Protein AF-A0AAX2DTU5-F1 (afdb_monomer)

InterPro domains:
  IPR009057 Homedomain-like superfamily [SSF46689] (49-139)

Organism: Listeria ivanovii (NCBI:txid1638)

pLDDT: mean 84.75, std 12.34, range [33.44, 95.75]

Sequence (150 aa):
MQKQNVYKDDVYYKLLNKVRNHDDVTTNDLSTALWLYEKTNKELKKAKNKRRAWTDEEDEYLIYFVYSSDAELQDAADHLNRTLGSVASRLFQLRKHNKAFYIVRPWSEKEDEFIKKYYNSLTSKVITERLNRSYNAIKSRAWSLGVSKK

Solvent-accessible surface area (backbone atoms only — not comparable to full-atom values): 9003 Å² total; per-residue (Å²): 132,83,77,78,73,90,74,80,45,74,69,52,52,54,54,50,49,34,64,73,70,68,49,89,83,47,71,66,54,51,54,50,52,52,50,51,51,55,51,52,53,52,52,50,54,52,56,57,57,76,70,59,75,87,50,70,68,59,48,52,49,52,40,55,50,26,65,44,57,86,65,54,70,57,57,58,12,62,74,69,72,48,51,51,69,57,49,55,55,48,51,51,53,34,36,76,68,73,66,28,73,72,68,52,63,71,85,48,71,69,56,53,53,47,43,72,73,36,56,71,78,49,57,68,66,60,52,25,66,76,66,72,44,56,62,67,62,52,53,54,48,30,54,77,71,74,48,72,71,128

Radius of gyration: 25.57 Å; Cα contacts (8 Å, |Δi|>4): 94; chains: 1; bounding box: 57×31×74 Å

Secondary structure (DSSP, 8-state):
----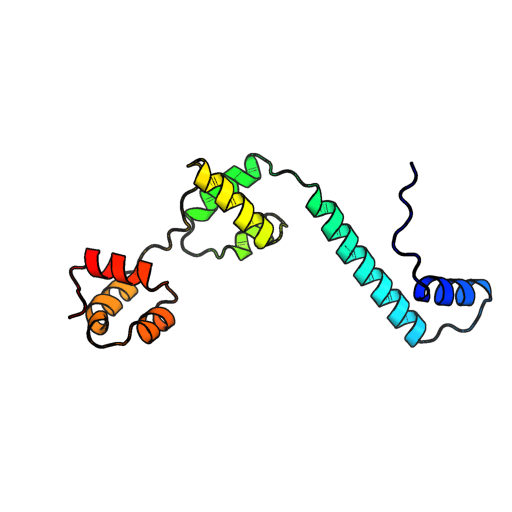-TT--HHHHHHHHHHHHTPPPPHHHHHHHHHHHHHHHHHHHHHHHHT-PPPHHHHHHHHHHTT-SS--HHHHHHHHT--HHHHHHHHHHHHHTTSS-----PPPHHHHHHHHHHTTTS-HHHHHHHHT--HHHHHHHHHHTT----

Mean predicted aligned error: 12.72 Å

Nearest PDB structures (foldseek):
  2efo-assembly1_A  TM=6.732E-01  e=1.311E+00  Sulfurisphaera tokodaii str. 7
  4y13-assembly1_A  TM=4.045E-01  e=2.726E-01  Escherichia coli O157:H7
  7r3e-assembly1_B  TM=3.914E-01  e=9.901E-01  Pseudomonas aeruginosa PAO1
  3nrv-assembly2_B  TM=3.433E-01  e=9.901E-01  Acinetobacter baylyi ADP1
  3nrv-assembly1_A  TM=3.724E-01  e=1.386E+00  Acinetobacter baylyi ADP1

Foldseek 3Di:
DDPPPPLPDPLVVVLVVCVVVVHDQDPVNVVSVVVSVVVVVVVVLVVVQVPDDDDPVLLVCLQVVLQDQPDDLVNSCVVVVHDSVVSVVVQVVCVVVVNHDHSDNDDDPVLLVCCVVPVQPDDLVVNCVVVVHDSVVSQVSCVVSVHDHD

Structure (mmCIF, N/CA/C/O backbone):
data_AF-A0AAX2DTU5-F1
#
_entry.id   AF-A0AAX2DTU5-F1
#
loop_
_atom_site.group_PDB
_atom_site.id
_atom_site.type_symbol
_atom_site.label_atom_id
_atom_site.label_alt_id
_atom_site.label_comp_id
_atom_site.label_asym_id
_atom_site.label_entity_id
_atom_site.label_seq_id
_atom_site.pdbx_PDB_ins_code
_atom_site.Cartn_x
_atom_site.Cartn_y
_atom_site.Cartn_z
_atom_site.occupancy
_atom_site.B_iso_or_equiv
_atom_site.auth_seq_id
_atom_site.auth_comp_id
_atom_site.auth_asym_id
_atom_site.auth_atom_id
_atom_site.pdbx_PDB_model_num
ATOM 1 N N . MET A 1 1 ? 31.753 -5.352 -20.471 1.00 34.59 1 MET A N 1
ATOM 2 C CA . MET A 1 1 ? 31.031 -6.631 -20.657 1.00 34.59 1 MET A CA 1
ATOM 3 C C . MET A 1 1 ? 29.686 -6.345 -21.312 1.00 34.59 1 MET A C 1
ATOM 5 O O . MET A 1 1 ? 28.845 -5.698 -20.696 1.00 34.59 1 MET A O 1
ATOM 9 N N . GLN A 1 2 ? 29.515 -6.721 -22.583 1.00 33.44 2 GLN A N 1
ATOM 10 C CA . GLN A 1 2 ? 28.248 -6.556 -23.303 1.00 33.44 2 GLN A CA 1
ATOM 11 C C . GLN A 1 2 ? 27.183 -7.425 -22.625 1.00 33.44 2 GLN A C 1
ATOM 13 O O . GLN A 1 2 ? 27.378 -8.627 -22.464 1.00 33.44 2 GLN A O 1
ATOM 18 N N . LYS A 1 3 ? 26.075 -6.820 -22.184 1.00 39.50 3 LYS A N 1
ATOM 19 C CA . LYS A 1 3 ? 24.925 -7.569 -21.666 1.00 39.50 3 LYS A CA 1
ATOM 20 C C . LYS A 1 3 ? 24.423 -8.468 -22.796 1.00 39.50 3 LYS A C 1
ATOM 22 O O . LYS A 1 3 ? 23.897 -7.952 -23.780 1.00 39.50 3 LYS A O 1
ATOM 27 N N . GLN A 1 4 ? 24.606 -9.784 -22.675 1.00 38.06 4 GLN A N 1
ATOM 28 C CA . GLN A 1 4 ? 23.962 -10.748 -23.564 1.00 38.06 4 GLN A CA 1
ATOM 29 C C . GLN A 1 4 ? 22.463 -10.442 -23.575 1.00 38.06 4 GLN A C 1
ATOM 31 O O . GLN A 1 4 ? 21.810 -10.409 -22.532 1.00 38.06 4 GLN A O 1
ATOM 36 N N . ASN A 1 5 ? 21.949 -10.107 -24.755 1.00 47.22 5 ASN A N 1
ATOM 37 C CA . ASN A 1 5 ? 20.563 -9.722 -24.941 1.00 47.22 5 ASN A CA 1
ATOM 38 C C . ASN A 1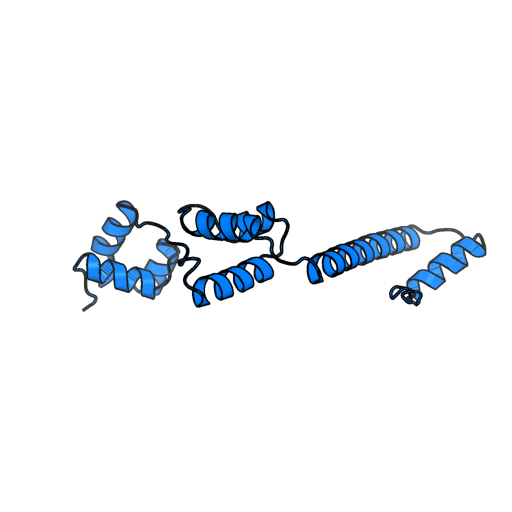 5 ? 19.693 -10.972 -24.735 1.00 47.22 5 ASN A C 1
ATOM 40 O O . ASN A 1 5 ? 19.700 -11.873 -25.569 1.00 47.22 5 ASN A O 1
ATOM 44 N N . VAL A 1 6 ? 18.998 -11.030 -23.596 1.00 53.31 6 VAL A N 1
ATOM 45 C CA . VAL A 1 6 ? 18.259 -12.200 -23.074 1.00 53.31 6 VAL A CA 1
ATOM 46 C C . VAL A 1 6 ? 17.073 -12.619 -23.969 1.00 53.31 6 VAL A C 1
ATOM 48 O O . VAL A 1 6 ? 16.452 -13.645 -23.732 1.00 53.31 6 VAL A O 1
ATOM 51 N N . TYR A 1 7 ? 16.768 -11.873 -25.035 1.00 53.94 7 TYR A N 1
ATOM 52 C CA . TYR A 1 7 ? 15.524 -12.006 -25.810 1.00 53.94 7 TYR A CA 1
ATOM 53 C C . TYR A 1 7 ? 15.693 -12.593 -27.214 1.00 53.94 7 TYR A C 1
ATOM 55 O O . TYR A 1 7 ? 14.860 -12.385 -28.093 1.00 53.94 7 TYR A O 1
ATOM 63 N N . LYS A 1 8 ? 16.772 -13.338 -27.432 1.00 61.16 8 LYS A N 1
ATOM 64 C CA . LYS A 1 8 ? 17.031 -14.076 -28.671 1.00 61.16 8 LYS A CA 1
ATOM 65 C C . LYS A 1 8 ? 16.347 -15.450 -28.628 1.00 61.16 8 LYS A C 1
ATOM 67 O O . LYS A 1 8 ? 17.022 -16.472 -28.587 1.00 61.16 8 LYS A O 1
ATOM 72 N N . ASP A 1 9 ? 15.017 -15.443 -28.571 1.00 73.88 9 ASP A N 1
ATOM 73 C CA . ASP A 1 9 ? 14.181 -16.651 -28.609 1.00 73.88 9 ASP A CA 1
ATOM 74 C C . ASP A 1 9 ? 14.006 -17.148 -30.060 1.00 73.88 9 ASP A C 1
ATOM 76 O O . ASP A 1 9 ? 14.167 -16.372 -31.008 1.00 73.88 9 ASP A O 1
ATOM 80 N N . ASP A 1 10 ? 13.660 -18.420 -30.251 1.00 81.88 10 ASP A N 1
ATOM 81 C CA . ASP A 1 10 ? 13.464 -19.056 -31.570 1.00 81.88 10 ASP A CA 1
ATOM 82 C C . ASP A 1 10 ? 12.473 -18.260 -32.446 1.00 81.88 10 ASP A C 1
ATOM 84 O O . ASP A 1 10 ? 12.680 -18.035 -33.639 1.00 81.88 10 ASP A O 1
ATOM 88 N N . VAL A 1 11 ? 11.445 -17.701 -31.806 1.00 83.50 11 VAL A N 1
ATOM 89 C CA . VAL A 1 11 ? 10.424 -16.846 -32.423 1.00 83.50 11 VAL A CA 1
ATOM 90 C C . VAL A 1 11 ? 11.010 -15.568 -33.044 1.00 83.50 11 VAL A C 1
ATOM 92 O O . VAL A 1 11 ? 10.628 -15.187 -34.151 1.00 83.50 11 VAL A O 1
ATOM 95 N N . TYR A 1 12 ? 11.964 -14.915 -32.371 1.00 86.25 12 TYR A N 1
ATOM 96 C CA . TYR A 1 12 ? 12.620 -13.708 -32.888 1.00 86.25 12 TYR A CA 1
ATOM 97 C C . TYR A 1 12 ? 13.439 -14.021 -34.142 1.00 86.25 12 TYR A C 1
ATOM 99 O O . TYR A 1 12 ? 13.383 -13.278 -35.121 1.00 86.25 12 TYR A O 1
ATOM 107 N N . TYR A 1 13 ? 14.178 -15.132 -34.134 1.00 88.06 13 TYR A N 1
ATOM 108 C CA . TYR A 1 13 ? 14.999 -15.518 -35.279 1.00 88.06 13 TYR A CA 1
ATOM 109 C C . TYR A 1 13 ? 14.169 -15.976 -36.473 1.00 88.06 13 TYR A C 1
ATOM 111 O O . TYR A 1 13 ? 14.537 -15.664 -37.603 1.00 88.06 13 TYR A O 1
ATOM 119 N N . LYS A 1 14 ? 13.027 -16.634 -36.245 1.00 89.31 14 LYS A N 1
ATOM 120 C CA . LYS A 1 14 ? 12.067 -16.967 -37.308 1.00 89.31 14 LYS A CA 1
ATOM 121 C C . LYS A 1 14 ? 11.564 -15.717 -38.030 1.00 89.31 14 LYS A C 1
ATOM 123 O O . LYS A 1 14 ? 11.622 -15.663 -39.256 1.00 89.31 14 LYS A O 1
ATOM 128 N N . LEU A 1 15 ? 11.157 -14.690 -37.282 1.00 90.69 15 LEU A N 1
ATOM 129 C CA . LEU A 1 15 ? 10.738 -13.406 -37.856 1.00 90.69 15 LEU A CA 1
ATOM 130 C C . LEU A 1 15 ? 11.897 -12.677 -38.547 1.00 90.69 15 LEU A C 1
ATOM 132 O O . LEU A 1 15 ? 11.739 -12.170 -39.654 1.00 90.69 15 LEU A O 1
ATOM 136 N N . LEU A 1 16 ? 13.079 -12.654 -37.926 1.00 90.06 16 LEU A N 1
ATOM 137 C CA . LEU A 1 16 ? 14.264 -12.006 -38.490 1.00 90.06 16 LEU A CA 1
ATOM 138 C C . LEU A 1 16 ? 14.703 -12.653 -39.810 1.00 90.06 16 LEU A C 1
ATOM 140 O O . LEU A 1 16 ? 15.093 -11.944 -40.733 1.00 90.06 16 LEU A O 1
ATOM 144 N N . ASN A 1 17 ? 14.650 -13.982 -39.899 1.00 92.69 17 ASN A N 1
ATOM 145 C CA . ASN A 1 17 ? 15.004 -14.709 -41.113 1.00 92.69 17 ASN A CA 1
ATOM 146 C C . ASN A 1 17 ? 14.002 -14.437 -42.236 1.00 92.69 17 ASN A C 1
ATOM 148 O O . ASN A 1 17 ? 14.447 -14.166 -43.344 1.00 92.69 17 ASN A O 1
ATOM 152 N N . LYS A 1 18 ? 12.694 -14.383 -41.945 1.00 92.88 18 LYS A N 1
ATOM 153 C CA . LYS A 1 18 ? 11.687 -13.956 -42.932 1.00 92.88 18 LYS A CA 1
ATOM 154 C C . LYS A 1 18 ? 11.986 -12.568 -43.495 1.00 92.88 18 LYS A C 1
ATOM 156 O O . LYS A 1 18 ? 12.030 -12.383 -44.704 1.00 92.88 18 LYS A O 1
ATOM 161 N N . VAL A 1 19 ? 12.280 -11.604 -42.618 1.00 91.38 19 VAL A N 1
ATOM 162 C CA . VAL A 1 19 ? 12.631 -10.234 -43.033 1.00 91.38 19 VAL A CA 1
ATOM 163 C C . VAL A 1 19 ? 13.903 -10.211 -43.889 1.00 91.38 19 VAL A C 1
ATOM 165 O O . VAL A 1 19 ?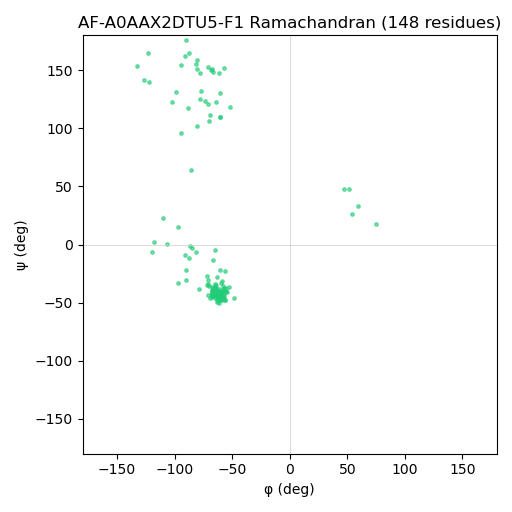 13.967 -9.471 -44.865 1.00 91.38 19 VAL A O 1
ATOM 168 N N . ARG A 1 20 ? 14.913 -11.020 -43.546 1.00 93.00 20 ARG A N 1
ATOM 169 C CA . ARG A 1 20 ? 16.182 -11.110 -44.295 1.00 93.00 20 ARG A CA 1
ATOM 170 C C . ARG A 1 20 ? 16.039 -11.778 -45.656 1.00 93.00 20 ARG A C 1
ATOM 172 O O . ARG A 1 20 ? 16.733 -11.386 -46.584 1.00 93.00 20 ARG A O 1
ATOM 179 N N . ASN A 1 21 ? 15.174 -12.778 -45.748 1.00 94.25 21 ASN A N 1
ATOM 180 C CA . ASN A 1 21 ? 14.918 -13.517 -46.978 1.00 94.25 21 ASN A CA 1
ATOM 181 C C . ASN A 1 21 ? 13.878 -12.825 -47.871 1.00 94.25 21 ASN A C 1
ATOM 183 O O . ASN A 1 21 ? 13.638 -13.297 -48.975 1.00 94.25 21 ASN A O 1
ATOM 187 N N . HIS A 1 22 ? 13.304 -11.702 -47.419 1.00 90.56 22 HIS A N 1
ATOM 188 C CA . HIS A 1 22 ? 12.200 -11.003 -48.080 1.00 90.56 22 HIS A CA 1
ATOM 189 C C . HIS A 1 22 ? 10.943 -11.870 -48.250 1.00 90.56 22 HIS A C 1
ATOM 191 O O . HIS A 1 22 ? 10.200 -11.709 -49.215 1.00 90.56 22 HIS A O 1
ATOM 197 N N . ASP A 1 23 ? 10.698 -12.770 -47.296 1.00 92.25 23 ASP A N 1
ATOM 198 C CA . ASP A 1 23 ? 9.484 -13.581 -47.259 1.00 92.25 23 ASP A CA 1
ATOM 199 C C . ASP A 1 23 ? 8.263 -12.717 -46.892 1.00 92.25 23 ASP A C 1
ATOM 201 O O . ASP A 1 23 ? 8.374 -11.736 -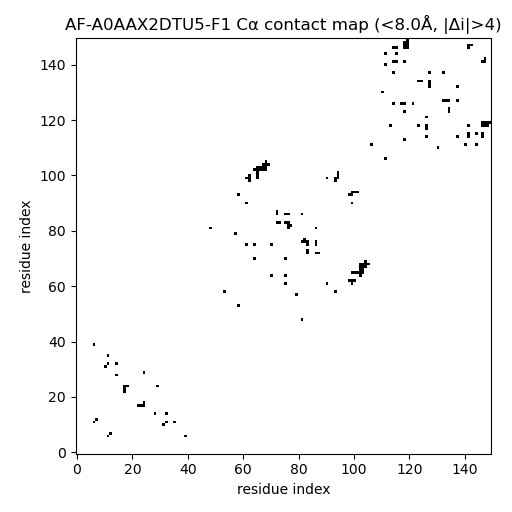46.146 1.00 92.25 23 ASP A O 1
ATOM 205 N N . ASP A 1 24 ? 7.078 -13.125 -47.351 1.00 91.94 24 ASP A N 1
ATOM 206 C CA . ASP A 1 24 ? 5.826 -12.436 -47.035 1.00 91.94 24 ASP A CA 1
ATOM 207 C C . ASP A 1 24 ? 5.542 -12.417 -45.523 1.00 91.94 24 ASP A C 1
ATOM 209 O O . ASP A 1 24 ? 5.559 -13.442 -44.826 1.00 91.94 24 ASP A O 1
ATOM 213 N N . VAL A 1 25 ? 5.232 -11.224 -45.009 1.00 90.12 25 VAL A N 1
ATOM 214 C CA . VAL A 1 25 ? 4.888 -11.004 -43.600 1.00 90.12 25 VAL A CA 1
ATOM 215 C C . VAL A 1 25 ? 3.389 -11.194 -43.406 1.00 90.12 25 VAL A C 1
ATOM 217 O O . VAL A 1 25 ? 2.570 -10.447 -43.939 1.00 90.12 25 VAL A O 1
ATOM 220 N N . THR A 1 26 ? 3.020 -12.180 -42.594 1.00 93.06 26 THR A N 1
ATOM 221 C CA . THR A 1 26 ? 1.618 -12.475 -42.280 1.00 93.06 26 THR A CA 1
ATOM 222 C C . THR A 1 26 ? 1.110 -11.650 -41.095 1.00 93.06 26 THR A C 1
ATOM 224 O O . THR A 1 26 ? 1.876 -11.119 -40.288 1.00 93.06 26 THR A O 1
ATOM 227 N N . THR A 1 27 ? -0.210 -11.599 -40.918 1.00 90.31 27 THR A N 1
ATOM 228 C CA . THR A 1 27 ? -0.839 -11.013 -39.722 1.00 90.31 27 THR A CA 1
ATOM 229 C C . THR A 1 27 ? -0.366 -11.686 -38.435 1.00 90.31 27 THR A C 1
ATOM 231 O O . THR A 1 27 ? -0.120 -11.005 -37.443 1.00 90.31 27 THR A O 1
ATOM 234 N N . ASN A 1 28 ? -0.151 -13.004 -38.462 1.00 87.69 28 ASN A N 1
ATOM 235 C CA . ASN A 1 28 ? 0.382 -13.749 -37.325 1.00 87.69 28 ASN A CA 1
ATOM 236 C C . ASN A 1 28 ? 1.823 -13.329 -36.982 1.00 87.69 28 ASN A C 1
ATOM 238 O O . ASN A 1 28 ? 2.170 -13.215 -35.804 1.00 87.69 28 ASN A O 1
ATOM 242 N N . ASP A 1 29 ? 2.652 -13.045 -37.991 1.00 89.50 29 ASP A N 1
ATOM 243 C CA . ASP A 1 29 ? 4.018 -12.548 -37.790 1.00 89.50 29 ASP A CA 1
ATOM 244 C C . ASP A 1 29 ? 4.008 -11.167 -37.110 1.00 89.50 29 ASP A C 1
ATOM 246 O O . ASP A 1 29 ? 4.759 -10.934 -36.158 1.00 89.50 29 ASP A O 1
ATOM 250 N N . LEU A 1 30 ? 3.099 -10.279 -37.530 1.00 88.56 30 LEU A N 1
ATOM 251 C CA . LEU A 1 30 ? 2.901 -8.958 -36.919 1.00 88.56 30 LEU A CA 1
ATOM 252 C C . LEU A 1 30 ? 2.388 -9.051 -35.476 1.00 88.56 30 LEU A C 1
ATOM 254 O O . LEU A 1 30 ? 2.934 -8.389 -34.592 1.00 88.56 30 LEU A O 1
ATOM 258 N N . SER A 1 31 ? 1.388 -9.898 -35.207 1.00 86.44 31 SER A N 1
ATOM 259 C CA . SER A 1 31 ? 0.899 -10.149 -33.843 1.00 86.44 31 SER A CA 1
ATOM 260 C C . SER A 1 31 ? 2.010 -10.682 -32.937 1.00 86.44 31 SER A C 1
ATOM 262 O O . SER A 1 31 ? 2.145 -10.255 -31.790 1.00 86.44 31 SER A O 1
ATOM 264 N N . THR A 1 32 ? 2.854 -11.566 -33.467 1.00 88.88 32 THR A N 1
ATOM 265 C CA . THR A 1 32 ? 3.999 -12.123 -32.741 1.00 88.88 32 THR A CA 1
ATOM 266 C C . THR A 1 32 ? 5.057 -11.056 -32.445 1.00 88.88 32 THR A C 1
ATOM 268 O O . THR A 1 32 ? 5.571 -10.988 -31.325 1.00 88.88 32 THR A O 1
ATOM 271 N N . ALA A 1 33 ? 5.362 -10.184 -33.410 1.00 89.94 33 ALA A N 1
ATOM 272 C CA . ALA A 1 33 ? 6.280 -9.064 -33.217 1.00 89.94 33 ALA A CA 1
ATOM 273 C C . ALA A 1 33 ? 5.766 -8.072 -32.158 1.00 89.94 33 ALA A C 1
ATOM 275 O O . ALA A 1 33 ? 6.531 -7.644 -31.289 1.00 89.94 33 ALA A O 1
ATOM 276 N N . LEU A 1 34 ? 4.466 -7.757 -32.185 1.00 90.25 34 LEU A N 1
ATOM 277 C CA . LEU A 1 34 ? 3.828 -6.878 -31.204 1.00 90.25 34 LEU A CA 1
ATOM 278 C C . LEU A 1 34 ? 3.889 -7.477 -29.791 1.00 90.25 34 LEU A C 1
ATOM 280 O O . LEU A 1 34 ? 4.302 -6.802 -28.849 1.00 90.25 34 LEU A O 1
ATOM 284 N N . TRP A 1 35 ? 3.587 -8.770 -29.650 1.00 89.75 35 TRP A N 1
ATOM 285 C CA . TRP A 1 35 ? 3.709 -9.479 -28.375 1.00 89.75 35 TRP A CA 1
ATOM 286 C C . TRP A 1 35 ? 5.148 -9.471 -27.829 1.00 89.75 35 TRP A C 1
ATOM 288 O O . TRP A 1 35 ? 5.364 -9.207 -26.641 1.00 89.75 35 TRP A O 1
ATOM 298 N N . LEU A 1 36 ? 6.156 -9.712 -28.681 1.00 87.56 36 LEU A N 1
ATOM 299 C CA . LEU A 1 36 ? 7.571 -9.630 -28.288 1.00 87.56 36 LEU A CA 1
ATOM 300 C C . LEU A 1 36 ? 7.936 -8.219 -27.793 1.00 87.56 36 LEU A C 1
ATOM 302 O O . LEU A 1 36 ? 8.636 -8.077 -26.783 1.00 87.56 36 LEU A O 1
ATOM 306 N N . TYR A 1 37 ? 7.439 -7.173 -28.455 1.00 87.38 37 TYR A N 1
ATOM 307 C CA . TYR A 1 37 ? 7.637 -5.781 -28.042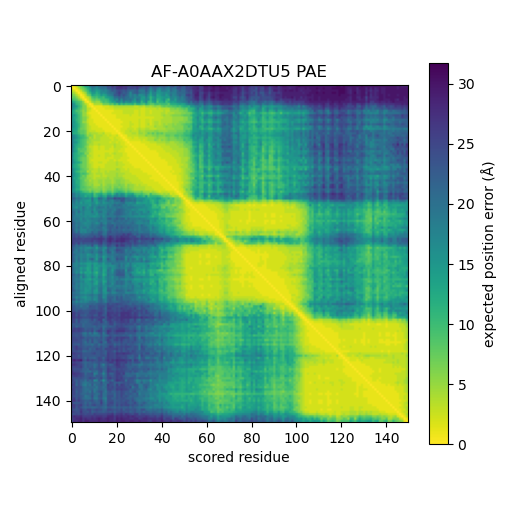 1.00 87.38 37 TYR A CA 1
ATOM 308 C C . TYR A 1 37 ? 7.012 -5.482 -26.669 1.00 87.38 37 TYR A C 1
ATOM 310 O O . TYR A 1 37 ? 7.676 -4.945 -25.778 1.00 87.38 37 TYR A O 1
ATOM 318 N N . GLU A 1 38 ? 5.762 -5.882 -26.444 1.00 86.88 38 GLU A N 1
ATOM 319 C CA . GLU A 1 38 ? 5.090 -5.691 -25.153 1.00 86.88 38 GLU A CA 1
ATOM 320 C C . GLU A 1 38 ? 5.813 -6.426 -24.017 1.00 86.88 38 GLU A C 1
ATOM 322 O O . GLU A 1 38 ? 6.070 -5.857 -22.946 1.00 86.88 38 GLU A O 1
ATOM 327 N N . LYS A 1 39 ? 6.205 -7.682 -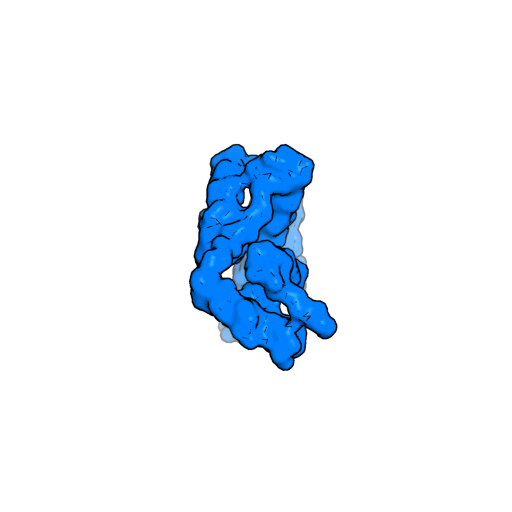24.265 1.00 84.94 39 LYS A N 1
ATOM 328 C CA . LYS A 1 39 ? 6.929 -8.522 -23.305 1.00 84.94 39 LYS A CA 1
ATOM 329 C C . LYS A 1 39 ? 8.282 -7.917 -22.929 1.00 84.94 39 LYS A C 1
ATOM 331 O O . LYS A 1 39 ? 8.597 -7.810 -21.742 1.00 84.94 39 LYS A O 1
ATOM 336 N N . THR A 1 40 ? 9.073 -7.493 -23.915 1.00 86.44 40 THR A N 1
ATOM 337 C CA . THR A 1 40 ? 10.395 -6.884 -23.676 1.00 86.44 40 THR A CA 1
ATOM 338 C C . THR A 1 40 ? 10.282 -5.577 -22.895 1.00 86.44 40 THR A C 1
ATOM 340 O O . THR A 1 40 ? 11.000 -5.391 -21.911 1.00 86.44 40 THR A O 1
ATOM 343 N N . ASN A 1 41 ? 9.328 -4.709 -23.238 1.00 83.38 41 ASN A N 1
ATOM 344 C CA . ASN A 1 41 ? 9.072 -3.472 -22.497 1.00 83.38 41 ASN A CA 1
ATOM 345 C C . ASN A 1 41 ? 8.664 -3.719 -21.043 1.00 83.38 41 ASN A C 1
ATOM 347 O O . ASN A 1 41 ? 9.125 -3.013 -20.139 1.00 83.38 41 ASN A O 1
ATOM 351 N N . LYS A 1 42 ? 7.826 -4.729 -20.792 1.00 80.88 42 LYS A N 1
ATOM 352 C CA . LYS A 1 42 ? 7.423 -5.118 -19.436 1.00 80.88 42 LYS A CA 1
ATOM 353 C C . LYS A 1 42 ? 8.625 -5.556 -18.595 1.00 80.88 42 LYS A C 1
ATOM 355 O O . LYS A 1 42 ? 8.778 -5.100 -17.459 1.00 80.88 42 LYS A O 1
ATOM 360 N N . GLU A 1 43 ? 9.512 -6.377 -19.150 1.00 79.50 43 GLU A N 1
ATOM 361 C CA . GLU A 1 43 ? 10.711 -6.829 -18.438 1.00 79.50 43 GLU A CA 1
ATOM 362 C C . GLU A 1 43 ? 11.763 -5.721 -18.271 1.00 79.50 43 GLU A C 1
ATOM 364 O O . GLU A 1 43 ? 12.396 -5.636 -17.217 1.00 79.50 43 GLU A O 1
ATOM 369 N N . LEU A 1 44 ? 11.913 -4.811 -19.240 1.00 80.31 44 LEU A N 1
ATOM 370 C CA . LEU A 1 44 ? 12.763 -3.622 -19.095 1.00 80.31 44 LEU A CA 1
ATOM 371 C C . LEU A 1 44 ? 12.266 -2.708 -17.968 1.00 80.31 44 LEU A C 1
ATOM 373 O O . LEU A 1 44 ? 13.066 -2.284 -17.128 1.00 80.31 44 LEU A O 1
ATOM 377 N N . LYS A 1 45 ? 10.950 -2.461 -17.890 1.00 75.94 45 LYS A N 1
ATOM 378 C CA . LYS A 1 45 ? 10.324 -1.733 -16.770 1.00 75.94 45 LYS A CA 1
ATOM 379 C C . LYS A 1 45 ? 10.613 -2.424 -15.434 1.00 75.94 45 LYS A C 1
ATOM 381 O O . LYS A 1 45 ? 11.052 -1.779 -14.482 1.00 75.94 45 LYS A O 1
ATOM 386 N N . LYS A 1 46 ? 10.456 -3.750 -15.372 1.00 71.75 46 LYS A N 1
ATOM 387 C CA . LYS A 1 46 ? 10.745 -4.556 -14.174 1.00 71.75 46 LYS A CA 1
ATOM 388 C C . LYS A 1 46 ? 12.220 -4.488 -13.760 1.00 71.75 46 LYS A C 1
ATOM 390 O O . LYS A 1 46 ? 12.520 -4.334 -12.576 1.00 71.75 46 LYS A O 1
ATOM 395 N N . ALA A 1 47 ? 13.145 -4.571 -14.715 1.00 71.88 47 ALA A N 1
ATOM 396 C CA . ALA A 1 47 ? 14.584 -4.498 -14.467 1.00 71.88 47 ALA A CA 1
ATOM 397 C C . ALA A 1 47 ? 15.028 -3.106 -13.994 1.00 71.88 47 ALA A C 1
ATOM 399 O O . ALA A 1 47 ? 15.848 -3.010 -13.077 1.00 71.88 47 ALA A O 1
ATOM 400 N N . LYS A 1 48 ? 14.458 -2.040 -14.573 1.00 70.94 48 LYS A N 1
ATOM 401 C CA . LYS A 1 48 ? 14.673 -0.654 -14.135 1.00 70.94 48 LYS A CA 1
ATOM 402 C C . LYS A 1 48 ? 14.218 -0.466 -12.684 1.00 70.94 48 LYS A C 1
ATOM 404 O O . LYS A 1 48 ? 14.972 0.068 -11.875 1.00 70.94 48 LYS A O 1
ATOM 409 N N . ASN A 1 49 ? 13.050 -1.001 -12.329 1.00 66.62 49 ASN A N 1
ATOM 410 C CA . ASN A 1 49 ? 12.506 -0.890 -10.975 1.00 66.62 49 ASN A CA 1
ATOM 411 C C . ASN A 1 49 ? 13.264 -1.732 -9.930 1.00 66.62 49 ASN A C 1
ATOM 413 O O . ASN A 1 49 ? 13.388 -1.290 -8.792 1.00 66.62 49 ASN A O 1
ATOM 417 N N . LYS A 1 50 ? 13.855 -2.886 -10.290 1.00 65.75 50 LYS A N 1
ATOM 418 C CA . LYS A 1 50 ? 14.667 -3.710 -9.359 1.00 65.75 50 LYS A CA 1
ATOM 419 C C . LYS A 1 50 ? 15.901 -2.998 -8.786 1.00 65.75 50 LYS A C 1
ATOM 421 O O . LYS A 1 50 ? 16.413 -3.436 -7.763 1.00 65.75 50 LYS A O 1
ATOM 426 N N . ARG A 1 51 ? 16.409 -1.954 -9.449 1.00 68.81 51 ARG A N 1
ATOM 427 C CA . ARG A 1 51 ? 17.616 -1.214 -9.031 1.00 68.81 51 ARG A CA 1
ATOM 428 C C . ARG A 1 51 ? 17.318 0.167 -8.444 1.0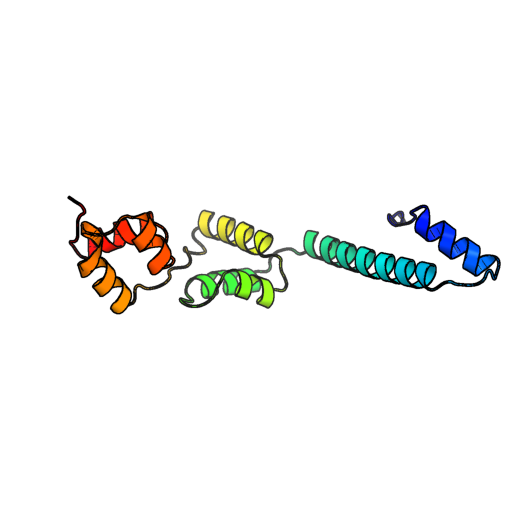0 68.81 51 ARG A C 1
ATOM 430 O O . ARG A 1 51 ? 18.254 0.884 -8.107 1.00 68.81 51 ARG A O 1
ATOM 437 N N . ARG A 1 52 ? 16.045 0.561 -8.347 1.00 81.19 52 ARG A N 1
ATOM 438 C CA . ARG A 1 52 ? 15.657 1.879 -7.837 1.00 81.19 52 ARG A CA 1
ATOM 439 C C . ARG A 1 52 ? 15.678 1.861 -6.307 1.00 81.19 52 ARG A C 1
ATOM 441 O O . ARG A 1 52 ? 14.755 1.339 -5.676 1.00 81.19 52 ARG A O 1
ATOM 448 N N . ALA A 1 53 ? 16.739 2.424 -5.731 1.00 86.56 53 ALA A N 1
ATOM 449 C CA . ALA A 1 53 ? 16.814 2.704 -4.299 1.00 86.56 53 ALA A CA 1
ATOM 450 C C . ALA A 1 53 ? 15.641 3.598 -3.866 1.00 86.56 53 ALA A C 1
ATOM 452 O O . ALA A 1 53 ? 15.083 4.320 -4.690 1.00 86.56 53 ALA A O 1
ATOM 453 N N . TRP A 1 54 ? 15.230 3.484 -2.606 1.00 91.25 54 TRP A N 1
ATOM 454 C CA . TRP A 1 54 ? 14.267 4.405 -2.005 1.00 91.25 54 TRP A CA 1
ATOM 455 C C . TRP A 1 54 ? 14.971 5.711 -1.667 1.00 91.25 54 TRP A C 1
ATOM 457 O O . TRP A 1 54 ? 16.064 5.655 -1.101 1.00 91.25 54 TRP A O 1
ATOM 467 N N . THR A 1 55 ? 14.375 6.837 -2.046 1.00 92.06 55 THR A N 1
ATOM 468 C CA . THR A 1 55 ? 14.871 8.160 -1.650 1.00 92.06 55 THR A CA 1
ATOM 469 C C . THR A 1 55 ? 14.209 8.611 -0.352 1.00 92.06 55 THR A C 1
ATOM 471 O O . THR A 1 55 ? 13.177 8.063 0.049 1.00 92.06 55 THR A O 1
ATOM 474 N N . ASP A 1 56 ? 14.807 9.599 0.307 1.00 88.94 56 ASP A N 1
ATOM 475 C CA . ASP A 1 56 ? 14.266 10.139 1.553 1.00 88.94 56 ASP A CA 1
ATOM 476 C C . ASP A 1 56 ? 12.913 10.828 1.308 1.00 88.94 56 ASP A C 1
ATOM 478 O O . ASP A 1 56 ? 11.995 10.663 2.105 1.00 88.94 56 ASP A O 1
ATOM 482 N N . GLU A 1 57 ? 12.718 11.471 0.153 1.00 89.31 57 GLU A N 1
ATOM 483 C CA . GLU A 1 57 ? 11.442 12.098 -0.221 1.00 89.31 57 GLU A CA 1
ATOM 484 C C . GLU A 1 57 ? 10.326 11.061 -0.426 1.00 89.31 57 GLU A C 1
ATOM 486 O O . GLU A 1 57 ? 9.170 11.288 -0.066 1.00 89.31 57 GLU A O 1
ATOM 491 N N . GLU A 1 58 ? 10.653 9.895 -0.996 1.00 92.81 58 GLU A N 1
ATOM 492 C CA . GLU A 1 58 ? 9.690 8.798 -1.127 1.00 92.81 58 GLU A CA 1
ATOM 493 C C . GLU A 1 58 ? 9.316 8.216 0.243 1.00 92.81 58 GLU A C 1
ATOM 495 O O . GLU A 1 58 ? 8.162 7.840 0.459 1.00 92.81 58 GLU A O 1
ATOM 500 N N . ASP A 1 59 ? 10.273 8.140 1.171 1.00 93.12 59 ASP A N 1
ATOM 501 C CA . ASP A 1 59 ? 10.010 7.720 2.546 1.00 93.12 59 ASP A CA 1
ATOM 502 C C . ASP A 1 59 ? 9.147 8.742 3.290 1.00 93.12 59 ASP A C 1
ATOM 504 O O . ASP A 1 59 ? 8.180 8.345 3.939 1.00 93.12 59 ASP A O 1
ATOM 508 N N . GLU A 1 60 ? 9.447 10.036 3.177 1.00 90.94 60 GLU A N 1
ATOM 509 C CA . GLU A 1 60 ? 8.643 11.124 3.747 1.00 90.94 60 GLU A CA 1
ATOM 510 C C . GLU A 1 60 ? 7.209 11.085 3.223 1.00 90.94 60 GLU A C 1
ATOM 512 O O . GLU A 1 60 ? 6.260 11.120 4.013 1.00 90.94 60 GLU A O 1
ATOM 517 N N . TYR A 1 61 ? 7.041 10.914 1.909 1.00 92.75 61 TYR A N 1
ATOM 518 C CA . TYR A 1 61 ? 5.729 10.711 1.310 1.00 92.75 61 TYR A CA 1
ATOM 519 C C . TYR A 1 61 ? 5.015 9.508 1.930 1.00 92.75 61 TYR A C 1
ATOM 521 O O . TYR A 1 61 ? 3.862 9.636 2.325 1.00 92.75 61 TYR A O 1
ATOM 529 N N . LEU A 1 62 ? 5.674 8.350 2.064 1.00 91.44 62 LEU A N 1
ATOM 530 C CA . LEU A 1 62 ? 5.056 7.163 2.667 1.00 91.44 62 LEU A CA 1
ATOM 531 C C . LEU A 1 62 ? 4.687 7.367 4.140 1.00 91.44 62 LEU A C 1
ATOM 533 O O . LEU A 1 62 ? 3.655 6.859 4.583 1.00 91.44 62 LEU A O 1
ATOM 537 N N . ILE A 1 63 ? 5.513 8.090 4.895 1.00 88.00 63 ILE A N 1
ATOM 538 C CA . ILE A 1 63 ? 5.255 8.431 6.298 1.00 88.00 63 ILE A CA 1
ATOM 539 C C . ILE A 1 63 ? 4.040 9.351 6.404 1.00 88.00 63 ILE A C 1
ATOM 541 O O . ILE A 1 63 ? 3.211 9.147 7.285 1.00 88.00 63 ILE A O 1
ATOM 545 N N . TYR A 1 64 ? 3.895 10.324 5.508 1.00 85.50 64 TYR A N 1
ATOM 546 C CA . TYR A 1 64 ? 2.719 11.189 5.476 1.00 85.50 64 TYR A CA 1
ATOM 547 C C . TYR A 1 64 ? 1.472 10.439 4.988 1.00 85.50 64 TYR A C 1
ATOM 549 O O . TYR A 1 64 ? 0.404 10.520 5.592 1.00 85.50 64 TYR A O 1
ATOM 557 N N . PHE A 1 65 ? 1.628 9.641 3.934 1.00 86.44 65 PHE A N 1
ATOM 558 C CA . PHE A 1 65 ? 0.569 8.870 3.297 1.00 86.44 65 PHE A CA 1
ATOM 559 C C . PHE A 1 65 ? -0.159 7.953 4.283 1.00 86.44 65 PHE A C 1
ATOM 561 O O . PHE A 1 65 ? -1.378 7.831 4.212 1.00 86.44 65 PHE A O 1
ATOM 568 N N . VAL A 1 66 ? 0.546 7.345 5.248 1.00 82.31 66 VAL A N 1
ATOM 569 C CA . VAL A 1 66 ? -0.102 6.473 6.245 1.00 82.31 66 VAL A CA 1
ATOM 570 C C . VAL A 1 66 ? -1.052 7.197 7.206 1.00 82.31 66 VAL A C 1
ATOM 572 O O . VAL A 1 66 ? -1.839 6.533 7.879 1.00 82.31 66 VAL A O 1
ATOM 575 N N . TYR A 1 67 ? -1.027 8.528 7.264 1.00 75.00 67 TYR A N 1
ATOM 576 C CA . TYR A 1 67 ? -2.022 9.307 8.005 1.00 75.00 67 TYR A CA 1
ATOM 577 C C . TYR A 1 67 ? -3.263 9.646 7.172 1.00 75.00 67 TYR A C 1
ATOM 579 O O . TYR A 1 67 ? -4.261 10.091 7.737 1.00 75.00 67 TYR A O 1
ATOM 587 N N . SER A 1 68 ? -3.226 9.427 5.854 1.00 72.25 68 SER A N 1
ATOM 588 C CA . SER A 1 68 ? -4.385 9.627 4.990 1.00 72.25 68 SER A CA 1
ATOM 589 C C . SER A 1 68 ? -5.426 8.538 5.251 1.00 72.25 68 SER A C 1
ATOM 591 O O . SER A 1 68 ? -5.153 7.344 5.120 1.00 72.25 68 SER A O 1
ATOM 593 N N . SER A 1 69 ? -6.625 8.955 5.648 1.00 61.78 69 SER A N 1
ATOM 594 C CA . 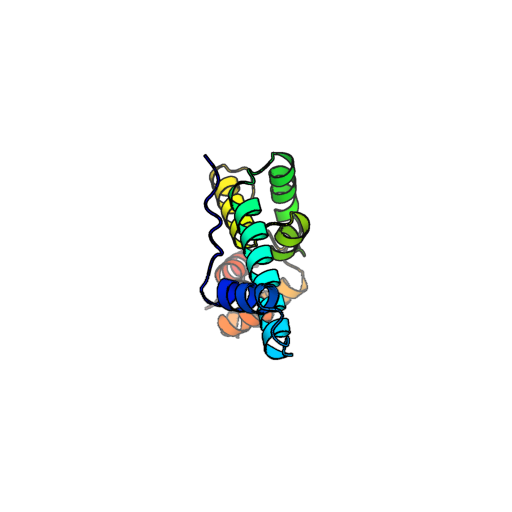SER A 1 69 ? -7.732 8.082 6.045 1.00 61.78 69 SER A CA 1
ATOM 595 C C . SER A 1 69 ? -8.384 7.330 4.890 1.00 61.78 69 SER A C 1
ATOM 597 O O . SER A 1 69 ? -8.945 6.255 5.111 1.00 61.78 69 SER A O 1
ATOM 599 N N . ASP A 1 70 ? -8.317 7.903 3.690 1.00 64.62 70 ASP A N 1
ATOM 600 C CA . ASP A 1 70 ? -9.155 7.519 2.549 1.00 64.62 70 ASP A CA 1
ATOM 601 C C . ASP A 1 70 ? -8.353 6.993 1.354 1.00 64.62 70 ASP A C 1
ATOM 603 O O . ASP A 1 70 ? -8.937 6.662 0.328 1.00 64.62 70 ASP A O 1
ATOM 607 N N . ALA A 1 71 ? -7.027 6.902 1.485 1.00 71.31 71 ALA A N 1
ATOM 608 C CA . ALA A 1 71 ? -6.157 6.430 0.417 1.00 71.31 71 ALA A CA 1
ATOM 609 C C . ALA A 1 71 ? -5.790 4.951 0.602 1.00 71.31 71 ALA A C 1
ATOM 611 O O . ALA A 1 71 ? -5.353 4.510 1.673 1.00 71.31 71 ALA A O 1
ATOM 612 N N . GLU A 1 72 ? -5.943 4.176 -0.464 1.00 82.75 72 GLU A N 1
ATOM 613 C CA . GLU A 1 72 ? -5.516 2.788 -0.520 1.00 82.75 72 GLU A CA 1
ATOM 614 C C . GLU A 1 72 ? -4.020 2.702 -0.798 1.00 82.75 72 GLU A C 1
ATOM 616 O O . GLU A 1 72 ? -3.435 3.519 -1.500 1.00 82.75 72 GLU A O 1
ATOM 621 N N . LEU A 1 73 ? -3.368 1.640 -0.324 1.00 86.06 73 LEU A N 1
ATOM 622 C CA . LEU A 1 73 ? -1.937 1.439 -0.571 1.00 86.06 73 LEU A CA 1
ATOM 623 C C . LEU A 1 73 ? -1.575 1.422 -2.073 1.00 86.06 73 LEU A C 1
ATOM 625 O O . LEU A 1 73 ? -0.425 1.679 -2.437 1.00 86.06 73 LEU A O 1
ATOM 629 N N . GLN A 1 74 ? -2.554 1.117 -2.928 1.00 86.75 74 GLN A N 1
ATOM 630 C CA . GLN A 1 74 ? -2.429 1.196 -4.376 1.00 86.75 74 GLN A CA 1
ATOM 631 C C . GLN A 1 74 ? -2.213 2.638 -4.862 1.00 86.75 74 GLN A C 1
ATOM 633 O O . GLN A 1 74 ? -1.350 2.841 -5.711 1.00 86.75 74 GLN A O 1
ATOM 638 N N . ASP A 1 75 ? -2.859 3.636 -4.253 1.00 89.88 75 ASP A N 1
ATOM 639 C CA . ASP A 1 75 ? -2.683 5.054 -4.597 1.00 89.88 75 ASP A CA 1
ATOM 640 C C . ASP A 1 75 ? -1.232 5.504 -4.381 1.00 89.88 75 ASP A C 1
ATOM 642 O O . ASP A 1 75 ? -0.643 6.183 -5.223 1.00 89.88 75 ASP A O 1
ATOM 646 N N . ALA A 1 76 ? -0.607 5.058 -3.284 1.00 91.19 76 ALA A N 1
ATOM 647 C CA . ALA A 1 76 ? 0.810 5.312 -3.024 1.00 91.19 76 ALA A CA 1
ATOM 648 C C . ALA A 1 76 ? 1.722 4.630 -4.053 1.00 91.19 76 ALA A C 1
ATOM 650 O O . ALA A 1 76 ? 2.745 5.186 -4.457 1.00 91.19 76 ALA A O 1
ATOM 651 N N . ALA A 1 77 ? 1.374 3.413 -4.476 1.00 91.50 77 ALA A N 1
ATOM 652 C CA . ALA A 1 77 ? 2.126 2.688 -5.493 1.00 91.50 77 ALA A CA 1
ATOM 653 C C . ALA A 1 77 ? 2.068 3.401 -6.849 1.00 91.50 77 ALA A C 1
ATOM 655 O O . ALA A 1 77 ? 3.111 3.575 -7.490 1.00 91.50 77 ALA A O 1
ATOM 656 N N . ASP A 1 78 ? 0.885 3.876 -7.228 1.00 90.69 78 ASP A N 1
ATOM 657 C CA . ASP A 1 78 ? 0.657 4.599 -8.474 1.00 90.69 78 ASP A CA 1
ATOM 658 C C . ASP A 1 78 ? 1.358 5.964 -8.450 1.00 90.69 78 ASP A C 1
ATOM 660 O O . ASP A 1 78 ? 2.087 6.293 -9.390 1.00 90.69 78 ASP A O 1
ATOM 664 N N . HIS A 1 79 ? 1.257 6.705 -7.340 1.00 91.00 79 HIS A N 1
ATOM 665 C CA . HIS A 1 79 ? 1.932 7.994 -7.156 1.00 91.00 79 HIS A CA 1
ATOM 666 C C . HIS A 1 79 ? 3.461 7.880 -7.248 1.00 91.00 79 HIS A C 1
ATOM 668 O O . HIS A 1 79 ? 4.118 8.662 -7.935 1.00 91.00 79 HIS A O 1
ATOM 674 N N . LEU A 1 80 ? 4.046 6.872 -6.595 1.00 90.38 80 LEU A N 1
ATOM 675 C CA . LEU A 1 80 ? 5.498 6.659 -6.577 1.00 90.38 80 LEU A CA 1
ATOM 676 C C . LEU A 1 80 ? 6.019 5.940 -7.831 1.00 90.38 80 LEU A C 1
ATOM 678 O O . LEU A 1 80 ? 7.238 5.778 -8.007 1.00 90.38 80 LEU A O 1
ATOM 682 N N . ASN A 1 81 ? 5.111 5.488 -8.702 1.00 89.38 81 ASN A N 1
ATOM 683 C CA . ASN A 1 81 ? 5.402 4.625 -9.842 1.00 89.38 81 ASN A CA 1
ATOM 684 C C . ASN A 1 81 ? 6.223 3.389 -9.416 1.00 89.38 81 ASN A C 1
ATOM 686 O O . ASN A 1 81 ? 7.277 3.058 -9.980 1.00 89.38 81 ASN A O 1
ATOM 690 N N . ARG A 1 82 ? 5.765 2.738 -8.343 1.00 89.81 82 ARG A N 1
ATOM 691 C CA . ARG A 1 82 ? 6.339 1.519 -7.758 1.00 89.81 82 ARG A CA 1
ATOM 692 C C . ARG A 1 82 ? 5.274 0.429 -7.720 1.00 89.81 82 ARG A C 1
ATOM 694 O O . ARG A 1 82 ? 4.092 0.670 -7.895 1.00 89.81 82 ARG A O 1
ATOM 701 N N . THR A 1 83 ? 5.690 -0.815 -7.508 1.00 90.12 83 THR A N 1
ATOM 702 C CA . THR A 1 83 ? 4.721 -1.901 -7.323 1.00 90.12 83 THR A CA 1
ATOM 703 C C . THR A 1 83 ? 4.149 -1.862 -5.907 1.00 90.12 83 THR A C 1
ATOM 705 O O . THR A 1 83 ? 4.879 -1.563 -4.959 1.00 90.12 83 THR A O 1
ATOM 708 N N . LEU A 1 84 ? 2.884 -2.265 -5.747 1.00 90.25 84 LEU A N 1
ATOM 709 C CA . LEU A 1 84 ? 2.223 -2.408 -4.442 1.00 90.25 84 LEU A CA 1
ATOM 710 C C . LEU A 1 84 ? 3.089 -3.193 -3.441 1.00 90.25 84 LEU A C 1
ATOM 712 O O . LEU A 1 84 ? 3.303 -2.762 -2.312 1.00 90.25 84 LEU A O 1
ATOM 716 N N . GLY A 1 85 ? 3.666 -4.318 -3.878 1.00 88.81 85 GLY A N 1
ATOM 717 C CA . GLY A 1 85 ? 4.552 -5.135 -3.043 1.00 88.81 85 GLY A CA 1
ATOM 718 C C . GLY A 1 85 ? 5.846 -4.422 -2.627 1.00 88.81 85 GLY A C 1
ATOM 719 O O . GLY A 1 85 ? 6.314 -4.613 -1.505 1.00 88.81 85 GLY A O 1
ATOM 720 N N . SER A 1 86 ? 6.413 -3.565 -3.487 1.00 90.75 86 SER A N 1
ATOM 721 C CA . SER A 1 86 ? 7.591 -2.762 -3.133 1.00 90.75 86 SER A CA 1
ATOM 722 C C . SER A 1 86 ? 7.252 -1.729 -2.064 1.00 90.75 86 SER A C 1
ATOM 724 O O . SER A 1 86 ? 8.033 -1.565 -1.128 1.00 90.75 86 SER A O 1
ATOM 726 N N . VAL A 1 87 ? 6.110 -1.051 -2.201 1.00 92.56 87 VAL A N 1
ATOM 727 C CA . VAL A 1 87 ? 5.613 -0.072 -1.224 1.00 92.56 87 VAL A CA 1
ATOM 728 C C . VAL A 1 87 ? 5.324 -0.752 0.113 1.00 92.56 87 VAL A C 1
ATOM 730 O O . VAL A 1 87 ? 5.832 -0.320 1.147 1.00 92.56 87 VAL A O 1
ATOM 733 N N . ALA A 1 88 ? 4.591 -1.869 0.095 1.00 91.06 88 ALA A N 1
ATOM 734 C CA . ALA A 1 88 ? 4.279 -2.649 1.291 1.00 91.06 88 ALA A CA 1
ATOM 735 C C . ALA A 1 88 ? 5.550 -3.102 2.028 1.00 91.06 88 ALA A C 1
ATOM 737 O O . ALA A 1 88 ? 5.661 -2.940 3.245 1.00 91.06 88 ALA A O 1
ATOM 738 N N . SER A 1 89 ? 6.541 -3.611 1.288 1.00 91.44 89 SER A N 1
ATOM 739 C CA . SER A 1 89 ? 7.824 -4.015 1.864 1.00 91.44 89 SER A CA 1
ATOM 740 C C . SER A 1 89 ? 8.601 -2.833 2.441 1.00 91.44 89 SER A C 1
ATOM 742 O O . SER A 1 89 ? 9.256 -3.006 3.468 1.00 91.44 89 SER A O 1
ATOM 744 N N . ARG A 1 90 ? 8.557 -1.647 1.818 1.00 93.12 90 ARG A N 1
ATOM 745 C CA . ARG A 1 90 ? 9.243 -0.462 2.352 1.00 93.12 90 ARG A CA 1
ATOM 746 C C . ARG A 1 90 ? 8.588 0.039 3.627 1.00 93.12 90 ARG A C 1
ATOM 748 O O . ARG A 1 90 ? 9.292 0.242 4.611 1.00 93.12 90 ARG A O 1
ATOM 755 N N . LEU A 1 91 ? 7.261 0.147 3.649 1.00 91.25 91 LEU A N 1
ATOM 756 C CA . LEU A 1 91 ? 6.510 0.522 4.849 1.00 91.25 91 LEU A CA 1
ATOM 757 C C . LEU A 1 91 ? 6.763 -0.429 6.014 1.00 91.25 91 LEU A C 1
ATOM 759 O O . LEU A 1 91 ? 6.880 0.022 7.150 1.00 91.25 91 LEU A O 1
ATOM 763 N N . PHE A 1 92 ? 6.887 -1.733 5.752 1.00 89.00 92 PHE A N 1
ATOM 764 C CA . PHE A 1 92 ? 7.280 -2.695 6.781 1.00 89.00 92 PHE A CA 1
ATOM 765 C C . PHE A 1 92 ? 8.642 -2.343 7.404 1.00 89.00 92 PHE A C 1
ATOM 767 O O . PHE A 1 92 ? 8.771 -2.342 8.628 1.00 89.00 92 PHE A O 1
ATOM 774 N N . GLN A 1 93 ? 9.638 -1.982 6.588 1.00 90.38 93 GLN A N 1
ATOM 775 C CA . GLN A 1 93 ? 10.949 -1.560 7.095 1.00 90.38 93 GLN A CA 1
ATOM 776 C C . GLN A 1 93 ? 10.869 -0.234 7.859 1.00 90.38 93 GLN A C 1
ATOM 778 O O . GLN A 1 93 ? 11.425 -0.124 8.949 1.00 90.38 93 GLN A O 1
ATOM 783 N N . LEU A 1 94 ? 10.132 0.752 7.339 1.00 90.12 94 LEU A N 1
ATOM 784 C CA . LEU A 1 94 ? 9.929 2.034 8.021 1.00 90.12 94 LEU A CA 1
ATOM 785 C C . LEU A 1 94 ? 9.260 1.848 9.391 1.00 90.12 94 LEU A C 1
ATOM 787 O O . LEU A 1 94 ? 9.697 2.450 10.370 1.00 90.12 94 LEU A O 1
ATOM 791 N N . ARG A 1 95 ? 8.266 0.958 9.492 1.00 87.62 95 ARG A N 1
ATOM 792 C CA . ARG A 1 95 ? 7.603 0.586 10.755 1.00 87.62 95 ARG A CA 1
ATOM 793 C C . ARG A 1 95 ? 8.547 -0.105 11.731 1.00 87.62 95 ARG A C 1
ATOM 795 O O . ARG A 1 95 ? 8.535 0.223 12.910 1.00 87.62 95 ARG A O 1
ATOM 802 N N . LYS A 1 96 ? 9.403 -1.014 11.251 1.00 87.75 96 LYS A N 1
ATOM 803 C CA . LYS A 1 96 ? 10.420 -1.680 12.086 1.00 87.75 96 LYS A CA 1
ATOM 804 C C . LYS A 1 96 ? 11.379 -0.677 12.739 1.00 87.75 96 LYS A C 1
ATOM 806 O O . LYS A 1 96 ? 11.867 -0.919 13.837 1.00 87.75 96 LYS A O 1
ATOM 811 N N . HIS A 1 97 ? 11.628 0.443 12.067 1.00 86.56 97 HIS A N 1
ATOM 812 C CA . HIS A 1 97 ? 12.462 1.535 12.562 1.00 86.56 97 HIS A CA 1
ATOM 813 C C . HIS A 1 97 ? 11.661 2.678 13.212 1.00 86.56 97 HIS A C 1
ATOM 815 O O . HIS A 1 97 ? 12.218 3.756 13.401 1.00 86.56 97 HIS A O 1
ATOM 821 N N . ASN A 1 98 ? 10.380 2.466 13.552 1.00 81.19 98 ASN A N 1
ATOM 822 C CA . ASN A 1 98 ? 9.481 3.465 14.151 1.00 81.19 98 ASN A CA 1
ATOM 823 C C . ASN A 1 98 ? 9.371 4.788 13.364 1.00 81.19 98 ASN A C 1
ATOM 825 O O . ASN A 1 98 ? 9.074 5.830 13.941 1.00 81.19 98 ASN A O 1
ATOM 829 N N . LYS A 1 99 ? 9.609 4.761 12.046 1.00 77.69 99 LYS A N 1
ATOM 830 C CA . LYS A 1 99 ? 9.524 5.944 11.174 1.00 77.69 99 LYS A CA 1
ATOM 831 C C . LYS A 1 99 ? 8.132 6.154 10.583 1.00 77.69 99 LYS A C 1
ATOM 833 O O . LYS A 1 99 ? 7.744 7.284 10.331 1.00 77.69 99 LYS A O 1
ATOM 838 N N . ALA A 1 100 ? 7.387 5.073 10.363 1.00 78.31 100 ALA A N 1
ATOM 839 C CA . ALA A 1 100 ? 6.020 5.114 9.854 1.00 78.31 100 ALA A CA 1
ATOM 840 C C . ALA A 1 100 ? 5.093 4.338 10.789 1.00 78.31 100 ALA A C 1
ATOM 842 O O . ALA A 1 100 ? 5.460 3.263 11.266 1.00 78.31 100 ALA A O 1
ATOM 843 N N . PHE A 1 101 ? 3.878 4.840 11.006 1.00 73.56 101 PHE A N 1
ATOM 844 C CA . PHE A 1 101 ? 2.834 4.114 11.728 1.00 73.56 101 PHE A CA 1
ATOM 845 C C . PHE A 1 101 ? 1.976 3.279 10.759 1.00 73.56 101 PHE A C 1
ATOM 847 O O . PHE A 1 101 ? 2.199 3.233 9.541 1.00 73.56 101 PHE A O 1
ATOM 854 N N . TYR A 1 102 ? 1.040 2.499 11.296 1.00 69.19 102 TYR A N 1
ATOM 855 C CA . TYR A 1 102 ? 0.065 1.790 10.465 1.00 69.19 102 TYR A CA 1
ATOM 856 C C . TYR A 1 102 ? -0.871 2.792 9.791 1.00 69.19 102 TYR A C 1
ATOM 858 O O . TYR A 1 102 ? -1.106 3.852 10.356 1.00 69.19 102 TYR A O 1
ATOM 866 N N . ILE A 1 103 ? -1.407 2.452 8.609 1.00 66.25 103 ILE A N 1
ATOM 867 C CA . ILE A 1 103 ? -2.474 3.261 8.007 1.00 66.25 103 ILE A CA 1
ATOM 868 C C . ILE A 1 103 ? -3.643 3.241 8.987 1.00 66.25 103 ILE A C 1
ATOM 870 O O . ILE A 1 103 ? -4.251 2.186 9.201 1.00 66.25 103 ILE A O 1
ATOM 874 N N . VAL A 1 104 ? -3.907 4.373 9.636 1.00 67.06 104 VAL A N 1
ATOM 875 C CA . VAL A 1 104 ? -5.001 4.483 10.597 1.00 67.06 104 VAL A CA 1
ATOM 876 C C . VAL A 1 104 ? -6.199 5.031 9.849 1.00 67.06 104 VAL A C 1
ATOM 878 O O . VAL A 1 104 ? -6.354 6.237 9.710 1.00 67.06 104 VAL A O 1
ATOM 881 N N . ARG A 1 105 ? -7.083 4.140 9.393 1.00 76.81 105 ARG A N 1
ATOM 882 C CA . ARG A 1 105 ? -8.413 4.559 8.950 1.00 76.81 105 ARG A CA 1
ATOM 883 C C . ARG A 1 105 ? -9.204 5.010 10.192 1.00 76.81 105 ARG A C 1
ATOM 885 O O . ARG A 1 105 ? -9.524 4.146 11.023 1.00 76.81 105 ARG A O 1
ATOM 892 N N . PRO A 1 106 ? -9.519 6.307 10.362 1.00 80.56 106 PRO A N 1
ATOM 893 C CA . PRO A 1 106 ? -10.266 6.807 11.509 1.00 80.56 106 PRO A CA 1
ATOM 894 C C . PRO A 1 106 ? -11.649 6.163 11.547 1.00 80.56 106 PRO A C 1
ATOM 896 O O . PRO A 1 106 ? -12.199 5.791 10.512 1.00 80.56 106 PRO A O 1
ATOM 899 N N . TRP A 1 107 ? -12.187 5.959 12.744 1.00 87.81 107 TRP A N 1
ATOM 900 C CA . TRP A 1 107 ? -13.540 5.438 12.913 1.00 87.81 107 TRP A CA 1
ATOM 901 C C . TRP A 1 107 ? -14.543 6.555 12.670 1.00 87.81 107 TRP A C 1
ATOM 903 O O . TRP A 1 107 ? -14.458 7.603 13.305 1.00 87.81 107 TRP A O 1
ATOM 913 N N . SER A 1 108 ? -15.480 6.328 11.755 1.00 89.38 108 SER A N 1
ATOM 914 C CA . SER A 1 108 ? -16.605 7.245 11.569 1.00 89.38 108 SER A CA 1
ATOM 915 C C . SER A 1 108 ? -17.702 6.988 12.602 1.00 89.38 108 SER A C 1
ATOM 917 O O . SER A 1 108 ? -17.873 5.865 13.080 1.00 89.38 108 SER A O 1
ATOM 919 N N . GLU A 1 109 ? -18.506 8.011 12.890 1.00 91.50 109 GLU A N 1
ATOM 920 C CA . GLU A 1 109 ? -19.653 7.895 13.801 1.00 91.50 109 GLU A CA 1
ATOM 921 C C . GLU A 1 109 ? -20.623 6.789 13.362 1.00 91.50 109 GLU A C 1
ATOM 923 O O . GLU A 1 109 ? -21.056 5.984 14.181 1.00 91.50 109 GLU A O 1
ATOM 928 N N . LYS A 1 110 ? -20.877 6.664 12.053 1.00 92.50 110 LYS A N 1
ATOM 929 C CA . LYS A 1 110 ? -21.728 5.605 11.484 1.00 92.50 110 LYS A CA 1
ATOM 930 C C . LYS A 1 110 ? -21.182 4.201 11.750 1.00 92.50 110 LYS A C 1
ATOM 932 O O . LYS A 1 110 ? -21.955 3.271 11.980 1.00 92.50 110 LYS A O 1
ATOM 937 N N . GLU A 1 111 ? -19.861 4.023 11.695 1.00 93.31 111 GLU A N 1
ATOM 938 C CA . GLU A 1 111 ? -19.233 2.740 12.033 1.00 93.31 111 GLU A CA 1
ATOM 939 C C . GLU A 1 111 ? -19.382 2.441 13.527 1.00 93.31 111 GLU A C 1
ATOM 941 O O . GLU A 1 111 ? -19.731 1.317 13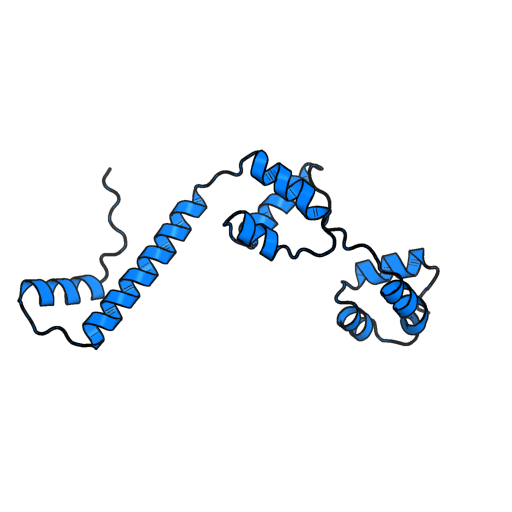.889 1.00 93.31 111 GLU A O 1
ATOM 946 N N . ASP A 1 112 ? -19.181 3.439 14.388 1.00 95.75 112 ASP A N 1
ATOM 947 C CA . ASP A 1 112 ? -19.350 3.285 15.833 1.00 95.75 112 ASP A CA 1
ATOM 948 C C . ASP A 1 112 ? -20.803 2.961 16.213 1.00 95.75 112 ASP A C 1
ATOM 950 O O . ASP A 1 112 ? -21.046 2.064 17.024 1.00 95.75 112 ASP A O 1
ATOM 954 N N . GLU A 1 113 ? -21.780 3.641 15.609 1.00 95.62 113 GLU A N 1
ATOM 955 C CA . GLU A 1 113 ? -23.211 3.352 15.765 1.00 95.62 113 GLU A CA 1
ATOM 956 C C . GLU A 1 113 ? -23.553 1.931 15.313 1.00 95.62 113 GLU A C 1
ATOM 958 O O . GLU A 1 113 ? -24.273 1.203 16.007 1.00 95.62 113 GLU A O 1
ATOM 963 N N . PHE A 1 114 ? -23.002 1.504 14.174 1.00 95.56 114 PHE A N 1
ATOM 964 C CA . PHE A 1 114 ? -23.192 0.150 13.668 1.00 95.56 114 PHE A CA 1
ATOM 965 C C . PHE A 1 114 ? -22.641 -0.897 14.644 1.00 95.56 114 PHE A C 1
ATOM 967 O O . PHE A 1 114 ? -23.328 -1.876 14.946 1.00 95.56 114 PHE A O 1
ATOM 974 N N . ILE A 1 115 ? -21.432 -0.688 15.178 1.00 95.19 115 ILE A N 1
ATOM 975 C CA . ILE A 1 115 ? -20.825 -1.582 16.175 1.00 95.19 115 ILE A CA 1
ATOM 976 C C . ILE A 1 115 ? -21.690 -1.626 17.436 1.00 95.19 115 ILE A C 1
ATOM 978 O O . ILE A 1 115 ? -22.072 -2.713 17.865 1.00 95.19 115 ILE A O 1
ATOM 982 N N . LYS A 1 116 ? -22.081 -0.474 17.993 1.00 95.12 116 LYS A N 1
ATOM 983 C CA . LYS A 1 116 ? -22.940 -0.412 19.191 1.00 95.12 116 LYS A CA 1
ATOM 984 C C . LYS A 1 116 ? -24.238 -1.197 19.018 1.00 95.12 116 LYS A C 1
ATOM 986 O O . LYS A 1 116 ? -24.654 -1.897 19.937 1.00 95.12 116 LYS A O 1
ATOM 991 N N . LYS A 1 117 ? -24.863 -1.106 17.842 1.00 94.56 117 LYS A N 1
ATOM 992 C CA . LYS A 1 117 ? -26.156 -1.746 17.575 1.00 94.56 117 LYS A CA 1
ATOM 993 C C . LYS A 1 117 ? -26.051 -3.242 17.279 1.00 94.56 117 LYS A C 1
ATOM 995 O O . LYS A 1 117 ? -26.930 -4.002 17.682 1.00 94.56 117 LYS A O 1
ATOM 1000 N N . TYR A 1 118 ? -25.014 -3.670 16.558 1.00 94.38 118 TYR A N 1
ATOM 1001 C CA . TYR A 1 118 ? -24.997 -4.999 15.939 1.00 94.38 118 TYR A CA 1
ATOM 1002 C C . TYR A 1 118 ? -23.865 -5.927 16.393 1.00 94.38 118 TYR A C 1
ATOM 1004 O O . TYR A 1 118 ? -23.878 -7.104 16.034 1.00 94.38 118 TYR A O 1
ATOM 1012 N N . TYR A 1 119 ? -22.906 -5.457 17.195 1.00 94.06 119 TYR A N 1
ATOM 1013 C CA . TYR A 1 119 ? -21.739 -6.262 17.586 1.00 94.06 119 TYR A CA 1
ATOM 1014 C C . TYR A 1 119 ? -22.100 -7.560 18.331 1.00 94.06 119 TYR A C 1
ATOM 1016 O O . TYR A 1 119 ? -21.448 -8.590 18.142 1.00 94.06 119 TYR A O 1
ATOM 1024 N N . ASN A 1 120 ? -23.181 -7.527 19.117 1.00 91.00 120 ASN A N 1
ATOM 1025 C CA . ASN A 1 120 ? -23.644 -8.667 19.913 1.00 91.00 120 ASN A CA 1
ATOM 1026 C C . ASN A 1 120 ? -24.637 -9.573 19.182 1.00 91.00 120 ASN A C 1
ATOM 1028 O O . ASN A 1 120 ? -24.781 -10.731 19.559 1.00 91.00 120 ASN A O 1
ATOM 1032 N N . SER A 1 121 ? -25.320 -9.064 18.157 1.00 90.81 121 SER A N 1
ATOM 1033 C CA . SER A 1 121 ? -26.358 -9.804 17.432 1.00 90.81 121 SER A CA 1
ATOM 1034 C C . SER A 1 121 ? -25.838 -10.456 16.154 1.00 90.81 121 SER A C 1
ATOM 1036 O O . SER A 1 121 ? -26.301 -11.533 15.785 1.00 90.81 121 SER A O 1
ATOM 1038 N N . LEU A 1 122 ? -24.869 -9.833 15.478 1.00 92.31 122 LEU A N 1
ATOM 1039 C CA . LEU A 1 122 ? -24.334 -10.337 14.220 1.00 92.31 122 LEU A CA 1
ATOM 1040 C C . LEU A 1 122 ? -23.083 -11.201 14.412 1.00 92.31 122 LEU A C 1
ATOM 1042 O O . LEU A 1 122 ? -22.295 -11.087 15.363 1.00 92.31 122 LEU A O 1
ATOM 1046 N N . THR A 1 123 ? -22.867 -12.088 13.445 1.00 92.94 123 THR A N 1
ATOM 1047 C CA . THR A 1 123 ? -21.622 -12.847 13.366 1.00 92.94 123 THR A CA 1
ATOM 1048 C C . THR A 1 123 ? -20.471 -11.915 13.003 1.00 92.94 123 THR A C 1
ATOM 1050 O O . THR A 1 123 ? -20.635 -10.917 12.299 1.00 92.94 123 THR A O 1
ATOM 1053 N N . SER A 1 124 ? -19.272 -12.253 13.478 1.00 91.62 124 SER A N 1
ATOM 1054 C CA . SER A 1 124 ? -18.080 -11.437 13.237 1.00 91.62 124 SER A CA 1
ATOM 1055 C C . SER A 1 124 ? -17.814 -11.247 11.743 1.00 91.62 124 SER A C 1
ATOM 1057 O O . SER A 1 124 ? -17.434 -10.156 11.339 1.00 91.62 124 SER A O 1
ATOM 1059 N N . LYS A 1 125 ? -18.097 -12.275 10.928 1.00 93.38 125 LYS A N 1
ATOM 1060 C CA . LYS A 1 125 ? -17.940 -12.250 9.469 1.00 93.38 125 LYS A CA 1
ATOM 1061 C C . LYS A 1 125 ? -18.800 -11.166 8.807 1.00 93.38 125 LYS A C 1
ATOM 1063 O O . LYS A 1 125 ? -18.281 -10.362 8.039 1.00 93.38 125 LYS A O 1
ATOM 1068 N N . VAL A 1 126 ? -20.083 -11.085 9.168 1.00 93.50 126 VAL A N 1
ATOM 1069 C CA . VAL A 1 126 ? -21.006 -10.082 8.608 1.00 93.50 126 VAL A CA 1
ATOM 1070 C C . VAL A 1 126 ? -20.560 -8.666 8.973 1.00 93.50 126 VAL A C 1
ATOM 1072 O O . VAL A 1 126 ? -20.592 -7.767 8.137 1.00 93.50 126 VAL A O 1
ATOM 1075 N N . ILE A 1 127 ? -20.096 -8.460 10.209 1.00 94.00 127 ILE A N 1
ATOM 1076 C CA . ILE A 1 127 ? -19.623 -7.146 10.662 1.00 94.00 127 ILE A CA 1
ATOM 1077 C C . ILE A 1 127 ? -18.333 -6.752 9.925 1.00 94.00 127 ILE A C 1
ATOM 1079 O O . ILE A 1 127 ? -18.210 -5.611 9.484 1.00 94.00 127 ILE A O 1
ATOM 1083 N N . THR A 1 128 ? -17.391 -7.687 9.741 1.00 92.75 128 THR A N 1
ATOM 1084 C CA . THR A 1 128 ? -16.147 -7.423 8.996 1.00 92.75 128 THR A CA 1
ATOM 1085 C C . THR A 1 128 ? -16.403 -7.085 7.533 1.00 92.75 128 THR A C 1
ATOM 1087 O O . THR A 1 128 ? -15.805 -6.139 7.027 1.00 92.75 128 THR A O 1
ATOM 1090 N N . GLU A 1 129 ? -17.319 -7.803 6.876 1.00 91.25 129 GLU A N 1
ATOM 1091 C CA . GLU A 1 129 ? -17.701 -7.548 5.481 1.00 91.25 129 GLU A CA 1
ATOM 1092 C C . GLU A 1 129 ? -18.401 -6.192 5.345 1.00 91.25 129 GLU A C 1
ATOM 1094 O O . GLU A 1 129 ? -18.075 -5.408 4.458 1.00 91.25 129 GLU A O 1
ATOM 1099 N N . ARG A 1 130 ? -19.315 -5.866 6.268 1.00 92.06 130 ARG A N 1
ATOM 1100 C CA . ARG A 1 130 ? -20.076 -4.610 6.237 1.00 92.06 130 ARG A CA 1
ATOM 1101 C C . ARG A 1 130 ? -19.220 -3.370 6.473 1.00 92.06 130 ARG A C 1
ATOM 1103 O O . ARG A 1 130 ? -19.481 -2.341 5.857 1.00 92.06 130 ARG A O 1
ATOM 1110 N N . LEU A 1 131 ? -18.253 -3.447 7.387 1.00 89.06 131 LEU A N 1
ATOM 1111 C CA . LEU A 1 131 ? -17.389 -2.315 7.746 1.00 89.06 131 LEU A CA 1
ATOM 1112 C C . LEU A 1 131 ? -16.106 -2.248 6.908 1.00 89.06 131 LEU A C 1
ATOM 1114 O O . LEU A 1 131 ? -15.364 -1.269 7.012 1.00 89.06 131 LEU A O 1
ATOM 1118 N N . ASN A 1 132 ? -15.835 -3.287 6.111 1.00 87.88 132 ASN A N 1
ATOM 1119 C CA . ASN A 1 132 ? -14.577 -3.489 5.399 1.00 87.88 132 ASN A CA 1
ATOM 1120 C C . ASN A 1 132 ? -13.355 -3.275 6.318 1.00 87.88 132 ASN A C 1
ATOM 1122 O O . ASN A 1 132 ? -12.431 -2.516 6.022 1.00 87.88 132 ASN A O 1
ATOM 1126 N N . ARG A 1 133 ? -13.396 -3.888 7.507 1.00 88.50 133 ARG A N 1
ATOM 1127 C CA . ARG A 1 133 ? -12.333 -3.814 8.522 1.00 88.50 133 ARG A CA 1
ATOM 1128 C C . ARG A 1 133 ? -12.014 -5.198 9.060 1.00 88.50 133 ARG A C 1
ATOM 1130 O O . ARG A 1 133 ? -12.863 -6.086 9.091 1.00 88.50 133 ARG A O 1
ATOM 1137 N N . SER A 1 134 ? -10.780 -5.374 9.530 1.00 89.06 134 SER A N 1
ATOM 1138 C CA . SER A 1 134 ? -10.367 -6.624 10.164 1.00 89.06 134 SER A CA 1
ATOM 1139 C C . SER A 1 134 ? -11.106 -6.843 11.485 1.00 89.06 134 SER A C 1
ATOM 1141 O O . SER A 1 134 ? -11.415 -5.899 12.217 1.00 89.06 134 SER A O 1
ATOM 1143 N N . TYR A 1 135 ? -11.342 -8.110 11.828 1.00 91.50 135 TYR A N 1
ATOM 1144 C CA . TYR A 1 135 ? -12.001 -8.472 13.082 1.00 91.50 135 TYR A CA 1
ATOM 1145 C C . TYR A 1 135 ? -11.283 -7.892 14.308 1.00 91.50 135 TYR A C 1
ATOM 1147 O O . TYR A 1 135 ? -11.933 -7.385 15.217 1.00 91.50 135 TYR A O 1
ATOM 1155 N N . ASN A 1 136 ? -9.947 -7.903 14.313 1.00 90.38 136 ASN A N 1
ATOM 1156 C CA . ASN A 1 136 ? -9.158 -7.358 15.417 1.00 90.38 136 ASN A CA 1
ATOM 1157 C C . ASN A 1 136 ? -9.381 -5.852 15.599 1.00 90.38 136 ASN A C 1
ATOM 1159 O O . ASN A 1 136 ? -9.568 -5.410 16.728 1.00 90.38 136 ASN A O 1
ATOM 1163 N N . ALA A 1 137 ? -9.431 -5.076 14.508 1.00 89.69 137 ALA A N 1
ATOM 1164 C CA . ALA A 1 137 ? -9.716 -3.645 14.587 1.00 89.69 137 ALA A CA 1
ATOM 1165 C C . ALA A 1 137 ? -11.111 -3.386 15.181 1.00 89.69 137 ALA A C 1
ATOM 1167 O O . ALA A 1 137 ? -11.257 -2.556 16.078 1.00 89.69 137 ALA A O 1
ATOM 1168 N N . ILE A 1 138 ? -12.118 -4.138 14.725 1.00 93.25 138 ILE A N 1
ATOM 1169 C CA . ILE A 1 138 ? -13.503 -4.034 15.207 1.00 93.25 138 ILE A CA 1
ATOM 1170 C C . ILE A 1 138 ? -13.597 -4.428 16.682 1.00 93.25 138 ILE A C 1
ATOM 1172 O O . ILE A 1 138 ? -14.221 -3.713 17.457 1.00 93.25 138 ILE A O 1
ATOM 1176 N N . LYS A 1 139 ? -12.938 -5.516 17.096 1.00 93.56 139 LYS A N 1
ATOM 1177 C CA . LYS A 1 139 ? -12.893 -5.966 18.494 1.00 93.56 139 LYS A CA 1
ATOM 1178 C C . LYS A 1 139 ? -12.274 -4.909 19.408 1.00 93.56 139 LYS A C 1
ATOM 1180 O O . LYS A 1 139 ? -12.839 -4.608 20.457 1.00 93.56 139 LYS A O 1
ATOM 1185 N N . SER A 1 140 ? -11.137 -4.336 19.010 1.00 91.94 140 SER A N 1
ATOM 1186 C CA . SER A 1 140 ? -10.491 -3.256 19.760 1.00 91.94 140 SER A CA 1
ATOM 1187 C C . SER A 1 140 ? -11.393 -2.029 19.865 1.00 91.94 140 SER A C 1
ATOM 1189 O O . SER A 1 140 ? -11.518 -1.467 20.950 1.00 91.94 140 SER A O 1
ATOM 1191 N N . ARG A 1 141 ? -12.076 -1.645 18.777 1.00 94.12 141 ARG A N 1
ATOM 1192 C CA . ARG A 1 141 ? -13.007 -0.512 18.808 1.00 94.12 141 ARG A CA 1
ATOM 1193 C C . ARG A 1 141 ? -14.231 -0.785 19.670 1.00 94.12 141 ARG A C 1
ATOM 1195 O O . ARG A 1 141 ? -14.595 0.075 20.458 1.00 94.12 141 ARG A O 1
ATOM 1202 N N . ALA A 1 142 ? -14.831 -1.969 19.569 1.00 94.56 142 ALA A N 1
ATOM 1203 C CA . ALA A 1 142 ? -15.961 -2.368 20.403 1.00 94.56 142 ALA A CA 1
ATOM 1204 C C . ALA A 1 142 ? -15.606 -2.284 21.894 1.00 94.56 142 ALA A C 1
ATOM 1206 O O . ALA A 1 142 ? -16.367 -1.705 22.663 1.00 94.56 142 ALA A O 1
ATOM 1207 N N . TRP A 1 143 ? -14.407 -2.742 22.277 1.00 94.38 143 TRP A N 1
ATOM 1208 C CA . TRP A 1 143 ? -13.894 -2.584 23.639 1.00 94.38 143 TRP A CA 1
ATOM 1209 C C . TRP A 1 143 ? -13.778 -1.109 24.054 1.00 94.38 143 TRP A C 1
ATOM 1211 O O . TRP A 1 143 ? -14.275 -0.743 25.115 1.00 94.38 143 TRP A O 1
ATOM 1221 N N . SER A 1 144 ? -13.222 -0.240 23.199 1.00 93.12 144 SER A N 1
ATOM 1222 C CA . SER A 1 144 ? -13.170 1.211 23.452 1.00 93.12 144 SER A CA 1
ATOM 1223 C C . SER A 1 144 ? -14.550 1.874 23.542 1.00 93.12 144 SER A C 1
ATOM 1225 O O . SER A 1 144 ? -14.698 2.881 24.225 1.00 93.12 144 SER A O 1
ATOM 1227 N N . LEU A 1 145 ? -15.558 1.324 22.860 1.00 94.56 145 LEU A N 1
ATOM 1228 C CA . LEU A 1 145 ? -16.951 1.779 22.909 1.00 94.56 145 LEU A CA 1
ATOM 1229 C C . LEU A 1 145 ? -17.751 1.152 24.067 1.00 94.56 145 LEU A C 1
ATOM 1231 O O . LEU A 1 145 ? -18.936 1.452 24.208 1.00 94.56 145 LEU A O 1
ATOM 1235 N N . GLY A 1 146 ? -17.140 0.275 24.873 1.00 93.88 146 GLY A N 1
ATOM 1236 C CA . GLY A 1 146 ? -17.797 -0.417 25.986 1.00 93.88 146 GLY A CA 1
ATOM 1237 C C . GLY A 1 146 ? -18.744 -1.548 25.568 1.00 93.88 146 GLY A C 1
ATOM 1238 O O . GLY A 1 146 ? -19.578 -1.976 26.363 1.00 93.88 146 GLY A O 1
ATOM 1239 N N . VAL A 1 147 ? -18.639 -2.042 24.332 1.00 91.69 147 VAL A N 1
ATOM 1240 C CA . VAL A 1 147 ? -19.485 -3.113 23.790 1.00 91.69 147 VAL A CA 1
ATOM 1241 C C . VAL A 1 147 ? -18.703 -4.424 23.797 1.00 91.69 147 VAL A C 1
ATOM 1243 O O . VAL A 1 147 ? -17.634 -4.533 23.194 1.00 91.69 147 VAL A O 1
ATOM 1246 N N . SER A 1 148 ? -19.234 -5.444 24.466 1.00 84.56 148 SER A N 1
ATOM 1247 C CA . SER A 1 148 ? -18.632 -6.776 24.518 1.00 84.56 148 SER A CA 1
ATOM 1248 C C . SER A 1 148 ? -19.600 -7.828 24.004 1.00 84.56 148 SER A C 1
ATOM 1250 O O . SER A 1 148 ? -20.795 -7.801 24.307 1.00 84.56 148 SER A O 1
ATOM 1252 N N . LYS A 1 149 ? -19.050 -8.772 23.239 1.00 77.31 149 LYS A N 1
ATOM 1253 C CA . LYS A 1 149 ? -19.774 -9.958 22.802 1.00 77.31 149 LYS A CA 1
ATOM 1254 C C . LYS A 1 149 ? -19.916 -10.875 24.015 1.00 77.31 149 LYS A C 1
ATOM 1256 O O . LYS A 1 149 ? -18.904 -11.162 24.655 1.00 77.31 149 LYS A O 1
ATOM 1261 N N . LYS A 1 150 ? -21.153 -11.233 24.357 1.00 62.78 150 LYS A N 1
ATOM 1262 C CA . LYS A 1 150 ? -21.440 -12.226 25.397 1.00 62.78 150 LYS A CA 1
ATOM 1263 C C . LYS A 1 150 ? -21.082 -13.626 24.918 1.00 62.78 150 LYS A C 1
ATOM 1265 O O . LYS A 1 150 ? -21.178 -13.857 23.690 1.00 62.78 150 LYS A O 1
#